Protein AF-A0A1D1XVJ0-F1 (afdb_monomer_lite)

InterPro domains:
  IPR000757 Beta-glucanase-like, N-terminal domain [PF00722] (31-116)
  IPR000757 Beta-glucanase-like, N-terminal domain [PS51762] (24-122)
  IPR008263 Glycoside hydrolase, family 16, active site [PS01034] (104-114)
  IPR013320 Concanavalin A-like lectin/glucanase domain superfamily [SSF49899] (28-122)
  IPR044791 Beta-glucanase/XTH [PTHR31062] (18-122)

pLDDT: mean 87.68, std 17.34, range [41.56, 98.69]

Sequence (122 aa):
MWPPAVPEGLMLPSLIAVSLLVAAVHGGNFHQDFDITWGDGRGKILNNGQLLTLSLDRYLGSGFQSKREFLFGKIDMQLKLVPGNSAGTVTTYYLSSQGPAHDEIDFEFLGNLSGDPYTLHT

Foldseek 3Di:
DDDDDDDPVVPVVVVVVVVVPPPPPPQDFCVQWKDWPDDPPQWDQDPRRRDTGWDDDPPDTTDMDTPDDDPDDDDDDDDDDDAAAPAPDWDKDKDWDDDDPIDIDIWIWHGHHGPDDTDTDD

Structure (mmCIF, N/CA/C/O backbone):
data_AF-A0A1D1XVJ0-F1
#
_entry.id   AF-A0A1D1XVJ0-F1
#
loop_
_atom_site.group_PDB
_atom_site.id
_atom_site.type_symbol
_atom_site.label_atom_id
_atom_site.label_alt_id
_atom_site.label_comp_id
_atom_site.label_asym_id
_atom_site.label_entity_id
_atom_site.label_seq_id
_atom_site.pdbx_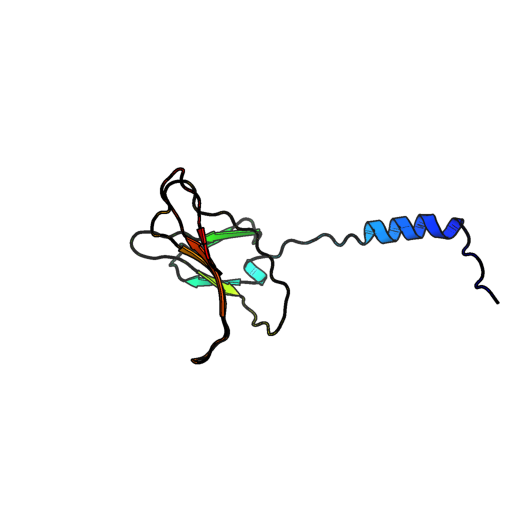PDB_ins_code
_atom_site.Cartn_x
_atom_site.Cartn_y
_atom_site.Cartn_z
_atom_site.occupancy
_atom_site.B_iso_or_equiv
_atom_site.auth_seq_id
_atom_site.auth_comp_id
_atom_site.auth_asym_id
_atom_site.auth_atom_id
_atom_site.pdbx_PDB_model_num
ATOM 1 N N . MET A 1 1 ? -58.053 -16.763 1.261 1.00 43.84 1 MET A N 1
ATOM 2 C CA . MET A 1 1 ? -58.163 -15.317 0.971 1.00 43.84 1 MET A CA 1
ATOM 3 C C . MET A 1 1 ? -56.832 -14.865 0.403 1.00 43.84 1 MET A C 1
ATOM 5 O O . MET A 1 1 ? -55.823 -15.061 1.064 1.00 43.84 1 MET A O 1
ATOM 9 N N . TRP A 1 2 ? -56.827 -14.379 -0.835 1.00 41.56 2 TRP A N 1
ATOM 10 C CA . TRP A 1 2 ? -55.648 -13.837 -1.524 1.00 41.56 2 TRP A CA 1
ATOM 11 C C . TRP A 1 2 ? -55.481 -12.351 -1.143 1.00 41.56 2 TRP A C 1
ATOM 13 O O . TRP A 1 2 ? -56.509 -11.709 -0.912 1.00 41.56 2 TRP A O 1
ATOM 23 N N . PRO A 1 3 ? -54.263 -11.781 -1.049 1.00 58.41 3 PRO A N 1
ATOM 24 C CA . PRO A 1 3 ? -54.112 -10.350 -0.782 1.00 58.41 3 PRO A CA 1
ATOM 25 C C . PRO A 1 3 ? -54.640 -9.496 -1.954 1.00 58.41 3 PRO A C 1
ATOM 27 O O . PRO A 1 3 ? -54.621 -9.955 -3.100 1.00 58.41 3 PRO A O 1
ATOM 30 N N . PRO A 1 4 ? -55.127 -8.267 -1.692 1.00 61.1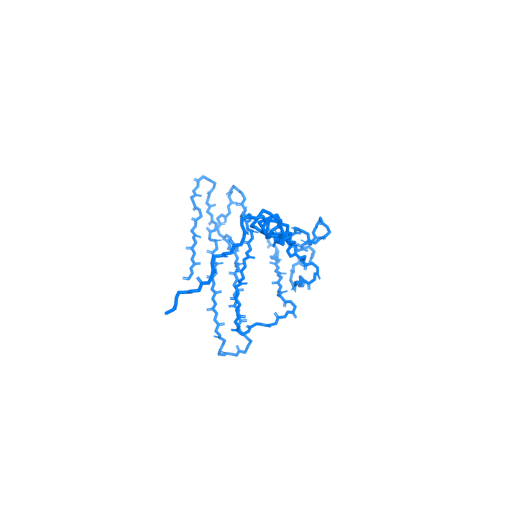6 4 PRO A N 1
ATOM 31 C CA . PRO A 1 4 ? -55.642 -7.383 -2.734 1.00 61.16 4 PRO A CA 1
ATOM 32 C C . PRO A 1 4 ? -54.528 -6.902 -3.676 1.00 61.16 4 PRO A C 1
ATOM 34 O O . PRO A 1 4 ? -53.393 -6.675 -3.257 1.00 61.16 4 PRO A O 1
ATOM 37 N N . ALA A 1 5 ? -54.872 -6.741 -4.956 1.00 65.38 5 ALA A N 1
ATOM 38 C CA . ALA A 1 5 ? -53.983 -6.213 -5.986 1.00 65.38 5 ALA A CA 1
ATOM 39 C C . ALA A 1 5 ? -53.612 -4.748 -5.696 1.00 65.38 5 ALA A C 1
ATOM 41 O O . ALA A 1 5 ? -54.467 -3.932 -5.351 1.00 65.38 5 ALA A O 1
ATOM 42 N N . VAL A 1 6 ? -52.327 -4.420 -5.834 1.00 62.25 6 VAL A N 1
ATOM 43 C CA . VAL A 1 6 ? -51.802 -3.066 -5.620 1.00 62.25 6 VAL A CA 1
ATOM 44 C C . VAL A 1 6 ? -52.172 -2.183 -6.827 1.00 62.25 6 VAL A C 1
ATOM 46 O O . VAL A 1 6 ? -51.987 -2.637 -7.956 1.00 62.25 6 VAL A O 1
ATOM 49 N N . PRO A 1 7 ? -52.678 -0.945 -6.645 1.00 66.06 7 PRO A N 1
ATOM 50 C CA . PRO A 1 7 ? -53.078 -0.081 -7.759 1.00 66.06 7 PRO A CA 1
ATOM 51 C C . PRO A 1 7 ? -51.895 0.287 -8.667 1.00 66.06 7 PRO A C 1
ATOM 53 O O . PRO A 1 7 ? -50.870 0.776 -8.190 1.00 66.06 7 PRO A O 1
ATOM 56 N N . GLU A 1 8 ? -52.056 0.127 -9.983 1.00 58.00 8 GLU A N 1
ATOM 57 C CA . GLU A 1 8 ? -51.002 0.351 -10.991 1.00 58.00 8 GLU A CA 1
ATOM 58 C C . GLU A 1 8 ? -50.407 1.776 -10.963 1.00 58.00 8 GLU A C 1
ATOM 60 O O . GLU A 1 8 ? -49.234 1.971 -11.277 1.00 58.00 8 GLU A O 1
ATOM 65 N N . GLY A 1 9 ? -51.168 2.774 -10.495 1.00 59.53 9 GLY A N 1
ATOM 66 C CA . GLY A 1 9 ? -50.722 4.171 -10.387 1.00 59.53 9 GLY A CA 1
ATOM 67 C C . GLY A 1 9 ? -49.689 4.458 -9.284 1.00 59.53 9 GLY A C 1
ATOM 68 O O . GLY A 1 9 ? -49.059 5.513 -9.307 1.00 59.53 9 GLY A O 1
ATOM 69 N N . LEU A 1 10 ? -49.485 3.538 -8.332 1.00 56.00 10 LEU A N 1
ATOM 70 C CA . LEU A 1 10 ? -48.493 3.668 -7.250 1.00 56.00 10 LEU A CA 1
ATOM 71 C C . LEU A 1 10 ? -47.116 3.088 -7.614 1.00 56.00 10 LEU A C 1
ATOM 73 O O . LEU A 1 10 ? -46.121 3.415 -6.967 1.00 56.00 10 LEU A O 1
ATOM 77 N N . MET A 1 11 ? -47.044 2.256 -8.655 1.00 58.38 11 MET A N 1
ATOM 78 C CA . MET A 1 11 ? -45.819 1.553 -9.052 1.00 58.38 11 MET A CA 1
ATOM 79 C C . MET A 1 11 ? -44.777 2.509 -9.658 1.0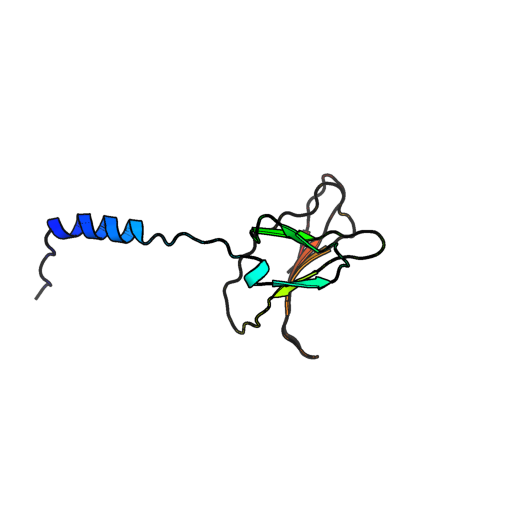0 58.38 11 MET A C 1
ATOM 81 O O . MET A 1 11 ? -43.595 2.425 -9.331 1.00 58.38 11 MET A O 1
ATOM 85 N N . LEU A 1 12 ? -45.208 3.464 -10.490 1.00 55.09 12 LEU A N 1
ATOM 86 C CA . LEU A 1 12 ? -44.315 4.378 -11.217 1.00 55.09 12 LEU A CA 1
ATOM 87 C C . LEU A 1 12 ? -43.544 5.377 -10.321 1.00 55.09 12 LEU A C 1
ATOM 89 O O . LEU A 1 12 ? -42.324 5.469 -10.465 1.00 55.09 12 LEU A O 1
ATOM 93 N N . PRO A 1 13 ? -44.178 6.102 -9.373 1.00 55.34 13 PRO A N 1
ATOM 94 C CA . PRO A 1 13 ? -43.440 6.994 -8.474 1.00 55.34 13 PRO A CA 1
ATOM 95 C C . PRO A 1 13 ? -42.564 6.226 -7.470 1.00 55.34 13 PRO A C 1
ATOM 97 O O . PRO A 1 13 ? -41.511 6.723 -7.074 1.00 55.34 13 PRO A O 1
ATOM 100 N N . SER A 1 14 ? -42.950 4.998 -7.104 1.00 56.88 14 SER A N 1
ATOM 101 C CA . SER A 1 14 ? -42.150 4.127 -6.234 1.00 56.88 14 SER A CA 1
ATOM 102 C C . SER A 1 14 ? -40.868 3.643 -6.928 1.00 56.88 14 SER A C 1
ATOM 104 O O . SER A 1 14 ? -39.795 3.692 -6.329 1.00 56.88 14 SER A O 1
ATOM 106 N N . LEU A 1 15 ? -40.941 3.291 -8.217 1.00 54.16 15 LEU A N 1
ATOM 107 C CA . LEU A 1 15 ? -39.773 2.960 -9.045 1.00 54.16 15 LEU A CA 1
ATOM 108 C C . LEU A 1 15 ? -38.788 4.134 -9.167 1.00 54.16 15 LEU A C 1
ATOM 110 O O . LEU A 1 15 ? -37.584 3.927 -9.023 1.00 54.16 15 LEU A O 1
ATOM 114 N N . ILE A 1 16 ? -39.286 5.363 -9.351 1.00 56.59 16 ILE A N 1
ATOM 115 C CA . ILE A 1 16 ? -38.446 6.572 -9.437 1.00 56.59 16 ILE A CA 1
ATOM 116 C C . ILE A 1 16 ? -37.733 6.850 -8.102 1.00 56.59 16 ILE A C 1
ATOM 118 O O . ILE A 1 16 ? -36.536 7.151 -8.094 1.00 56.59 16 ILE A O 1
ATOM 122 N N . ALA A 1 17 ? -38.428 6.686 -6.972 1.00 54.72 17 ALA A N 1
ATOM 123 C CA . ALA A 1 17 ? -37.843 6.842 -5.639 1.00 54.72 17 ALA A CA 1
ATOM 124 C C . ALA A 1 17 ? -36.741 5.802 -5.352 1.00 54.72 17 ALA A C 1
ATOM 126 O O . ALA A 1 17 ? -35.712 6.151 -4.777 1.00 54.72 17 ALA A O 1
ATOM 127 N N . VAL A 1 18 ? -36.909 4.555 -5.810 1.00 54.00 18 VAL A N 1
ATOM 128 C CA . VAL A 1 18 ? -35.887 3.498 -5.688 1.00 54.00 18 VAL A CA 1
ATOM 129 C C . VAL A 1 18 ? -34.666 3.785 -6.572 1.00 54.00 18 VAL A C 1
ATOM 131 O O . VAL A 1 18 ? -33.538 3.576 -6.131 1.00 54.00 18 VAL A O 1
ATOM 134 N N . SER A 1 19 ? -34.844 4.338 -7.777 1.00 54.22 19 SER A N 1
ATOM 135 C CA . SER A 1 19 ? -33.713 4.756 -8.629 1.00 54.22 19 SER A CA 1
ATOM 136 C C . SER A 1 19 ? -32.955 5.989 -8.112 1.00 54.22 19 SER A C 1
ATOM 138 O O . SER A 1 19 ? -31.763 6.119 -8.373 1.00 54.22 19 SER A O 1
ATOM 140 N N . LEU A 1 20 ? -33.600 6.867 -7.336 1.00 53.34 20 LEU A N 1
ATOM 141 C CA . LEU A 1 20 ? -32.939 7.988 -6.645 1.00 53.34 20 LEU A CA 1
ATOM 142 C C . LEU A 1 20 ? -32.201 7.551 -5.364 1.00 53.34 20 LEU A C 1
ATOM 144 O O . LEU A 1 20 ? -31.373 8.294 -4.844 1.00 53.34 20 LEU A O 1
ATOM 148 N N . LEU A 1 21 ? -32.479 6.336 -4.879 1.00 49.19 21 LEU A N 1
ATOM 149 C CA . LEU A 1 21 ? -31.811 5.670 -3.756 1.00 49.19 21 LEU A CA 1
ATOM 150 C C . LEU A 1 21 ? -30.569 4.873 -4.175 1.00 49.19 21 LEU A C 1
ATOM 152 O O . LEU A 1 21 ? -29.977 4.197 -3.331 1.00 49.19 21 LEU A O 1
ATOM 156 N N . VAL A 1 22 ? -30.131 4.977 -5.437 1.00 53.56 22 VAL A N 1
ATOM 157 C CA . VAL A 1 22 ? -28.752 4.636 -5.808 1.00 53.56 22 VAL A CA 1
ATOM 158 C C . VAL A 1 22 ? -27.864 5.640 -5.084 1.00 53.56 22 VAL A C 1
ATOM 160 O O . VAL A 1 22 ? -27.550 6.713 -5.596 1.00 53.56 22 VAL A O 1
ATOM 163 N N . ALA A 1 23 ? -27.554 5.314 -3.829 1.00 53.69 23 ALA A N 1
ATOM 164 C CA . ALA A 1 23 ? -26.674 6.071 -2.972 1.00 53.69 23 ALA A CA 1
ATOM 165 C C . ALA A 1 23 ? -25.440 6.409 -3.798 1.00 53.69 23 ALA A C 1
ATOM 167 O O . ALA A 1 23 ? -24.787 5.510 -4.331 1.00 53.69 23 ALA A O 1
ATOM 168 N N . ALA A 1 24 ? -25.159 7.704 -3.948 1.00 50.97 24 ALA A N 1
ATOM 169 C CA . ALA A 1 24 ? -23.897 8.149 -4.495 1.00 50.97 24 ALA A CA 1
ATOM 170 C C . ALA A 1 24 ? -22.812 7.425 -3.698 1.00 50.97 24 ALA A C 1
ATOM 172 O O . ALA A 1 24 ? -22.641 7.69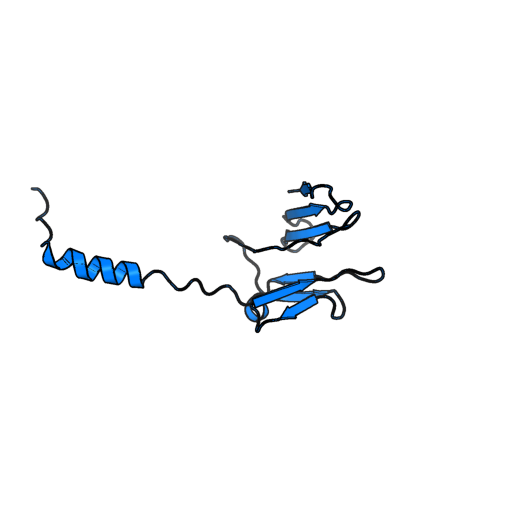4 -2.504 1.00 50.97 24 ALA A O 1
ATOM 173 N N . VAL A 1 25 ? -22.152 6.455 -4.333 1.00 51.81 25 VAL A N 1
ATOM 174 C CA . VAL A 1 25 ? -21.003 5.767 -3.760 1.00 51.81 25 VAL A CA 1
ATOM 175 C C . VAL A 1 25 ? -19.935 6.841 -3.666 1.00 51.81 25 VAL A C 1
ATOM 177 O O . VAL A 1 25 ? -19.218 7.121 -4.624 1.00 51.81 25 VAL A O 1
ATOM 180 N N . HIS A 1 26 ? -19.905 7.535 -2.535 1.00 55.16 26 HIS A N 1
ATOM 181 C CA . HIS A 1 26 ? -18.813 8.423 -2.218 1.00 55.16 26 HIS A CA 1
ATOM 182 C C . HIS A 1 26 ? -17.621 7.498 -2.026 1.00 55.16 26 HIS A C 1
ATOM 184 O O . HIS A 1 26 ? -17.591 6.713 -1.078 1.00 55.16 26 HIS A O 1
ATOM 190 N N . GLY A 1 27 ? -16.682 7.532 -2.974 1.00 66.31 27 GLY A N 1
ATOM 191 C CA . GLY A 1 27 ? -15.382 6.912 -2.765 1.00 66.31 27 GLY A CA 1
ATOM 192 C C . GLY A 1 27 ? -14.828 7.400 -1.427 1.00 66.31 27 GLY A C 1
ATOM 193 O O . GLY A 1 27 ? -14.950 8.589 -1.115 1.00 66.31 27 GLY A O 1
ATOM 194 N N . GLY A 1 28 ? -14.298 6.474 -0.624 1.00 82.88 28 GLY A N 1
ATOM 195 C CA . GLY A 1 28 ? -13.704 6.798 0.672 1.00 82.88 28 GLY A CA 1
ATOM 196 C C . GLY A 1 28 ? -12.644 7.894 0.547 1.00 82.88 28 GLY A C 1
ATOM 197 O O . GLY A 1 28 ? -12.089 8.125 -0.531 1.00 82.88 28 GLY A O 1
ATOM 198 N N . ASN A 1 29 ? -12.376 8.595 1.645 1.00 94.88 29 ASN A N 1
ATOM 199 C CA . ASN A 1 29 ? -11.395 9.671 1.663 1.00 94.88 29 ASN A CA 1
ATOM 200 C C . ASN A 1 29 ? -10.188 9.232 2.490 1.00 94.88 29 ASN A C 1
ATOM 202 O O . ASN A 1 29 ? -10.288 9.065 3.704 1.00 94.88 29 ASN A O 1
ATOM 206 N N . PHE A 1 30 ? -9.024 9.108 1.857 1.00 97.19 30 PHE A N 1
ATOM 207 C CA . PHE A 1 30 ? -7.815 8.633 2.524 1.00 97.19 30 PHE A CA 1
ATOM 208 C C . PHE A 1 30 ? -7.416 9.489 3.735 1.00 97.19 30 PHE A C 1
ATOM 210 O O . PHE A 1 30 ? -6.888 8.937 4.692 1.00 97.19 30 PHE A O 1
ATOM 217 N N . HIS A 1 31 ? -7.715 10.796 3.763 1.00 97.62 31 HIS A N 1
ATOM 218 C CA . HIS A 1 31 ? -7.454 11.615 4.955 1.00 97.62 31 HIS A CA 1
ATOM 219 C C . HIS A 1 31 ? -8.346 11.239 6.144 1.00 97.62 31 HIS A C 1
ATOM 221 O O . HIS A 1 31 ? -7.959 11.450 7.294 1.00 97.62 31 HIS A O 1
ATOM 227 N N . GLN A 1 32 ? -9.548 10.726 5.889 1.00 96.69 32 GLN A N 1
ATOM 228 C CA . GLN A 1 32 ? -10.494 10.331 6.932 1.00 96.69 32 GLN A CA 1
ATOM 229 C C . GLN A 1 32 ? -10.213 8.924 7.451 1.00 96.69 32 GLN A C 1
ATOM 231 O O . GLN A 1 32 ? -10.411 8.675 8.638 1.00 96.69 32 GLN A O 1
ATOM 236 N N . ASP A 1 33 ? -9.736 8.034 6.584 1.00 95.94 33 ASP A N 1
ATOM 237 C CA . ASP A 1 33 ? -9.682 6.605 6.887 1.00 95.94 33 ASP A CA 1
ATOM 238 C C . ASP A 1 33 ? -8.280 6.090 7.239 1.00 95.94 33 ASP A C 1
ATOM 240 O O . ASP A 1 33 ? -8.174 5.104 7.972 1.00 95.94 33 ASP A O 1
ATOM 244 N N . PHE A 1 34 ? -7.211 6.759 6.788 1.00 97.56 34 PHE A N 1
ATOM 245 C CA . PHE A 1 34 ? -5.842 6.252 6.908 1.00 97.56 34 PHE A CA 1
ATOM 246 C C . PHE A 1 34 ? -4.840 7.310 7.381 1.00 97.56 34 PHE A C 1
ATOM 248 O O . PHE A 1 34 ? -5.001 8.507 7.131 1.00 97.56 34 PHE A O 1
ATOM 255 N N . ASP A 1 35 ? -3.779 6.839 8.032 1.00 97.94 35 ASP A N 1
ATOM 256 C CA . ASP A 1 35 ? -2.575 7.604 8.347 1.00 97.94 35 ASP A CA 1
ATOM 257 C C . ASP A 1 35 ? -1.379 7.045 7.575 1.00 97.94 35 ASP A C 1
ATOM 259 O O . ASP A 1 35 ? -1.228 5.833 7.428 1.00 97.94 35 ASP A O 1
ATOM 263 N N . ILE A 1 36 ? -0.500 7.927 7.095 1.00 97.94 36 ILE A N 1
ATOM 264 C CA . ILE A 1 36 ? 0.806 7.526 6.557 1.00 97.94 36 ILE A CA 1
ATOM 265 C C . ILE A 1 36 ? 1.732 7.289 7.751 1.00 97.94 36 ILE A C 1
ATOM 267 O O . ILE A 1 36 ? 2.094 8.234 8.451 1.00 97.94 36 ILE A O 1
ATOM 271 N N . THR A 1 37 ? 2.108 6.034 7.983 1.00 96.31 37 THR A N 1
ATOM 272 C CA . THR A 1 37 ? 2.867 5.606 9.170 1.00 96.31 37 THR A CA 1
ATOM 273 C C . THR A 1 37 ? 4.368 5.521 8.917 1.00 96.31 37 THR A C 1
ATOM 275 O O . THR A 1 37 ? 5.158 5.610 9.856 1.00 96.31 37 THR A O 1
ATOM 278 N N . TRP A 1 38 ? 4.783 5.385 7.653 1.00 94.25 38 TRP A N 1
ATOM 279 C CA . TRP A 1 38 ? 6.188 5.255 7.273 1.00 94.25 38 TRP A CA 1
ATOM 280 C C . TRP A 1 38 ? 6.490 5.912 5.923 1.00 94.25 38 TRP A C 1
ATOM 282 O O . TRP A 1 38 ? 5.656 5.939 5.016 1.00 94.25 38 TRP A O 1
ATOM 292 N N . GLY A 1 39 ? 7.733 6.371 5.758 1.00 92.81 39 GLY A N 1
ATOM 293 C CA . GLY A 1 39 ? 8.313 6.663 4.445 1.00 92.81 39 GLY A CA 1
ATOM 294 C C . GLY A 1 39 ? 8.862 8.066 4.226 1.00 92.81 39 GLY A C 1
ATOM 295 O O . GLY A 1 39 ? 9.293 8.359 3.115 1.00 92.81 39 GLY A O 1
ATOM 296 N N . ASP A 1 40 ? 8.883 8.933 5.242 1.00 93.31 40 ASP A N 1
ATOM 297 C CA . ASP A 1 40 ? 9.589 10.227 5.176 1.00 93.31 40 ASP A CA 1
ATOM 298 C C . ASP A 1 40 ? 9.225 11.040 3.910 1.00 93.31 40 ASP A C 1
ATOM 300 O O . ASP A 1 40 ? 10.049 11.352 3.052 1.00 93.31 40 ASP A O 1
ATOM 304 N N . GLY A 1 41 ? 7.919 11.260 3.712 1.00 94.75 41 GLY A N 1
ATOM 305 C CA . GLY A 1 41 ? 7.373 11.971 2.549 1.00 94.75 41 GLY A CA 1
ATOM 306 C C . GLY A 1 41 ? 7.194 11.139 1.270 1.00 94.75 41 GLY A C 1
ATOM 307 O O . GLY A 1 41 ? 6.729 11.680 0.263 1.00 94.75 41 GLY A O 1
ATOM 308 N N . ARG A 1 42 ? 7.520 9.839 1.286 1.00 97.25 42 ARG A N 1
ATOM 309 C CA . ARG A 1 42 ? 7.294 8.898 0.165 1.00 97.25 42 ARG A CA 1
ATOM 310 C C . ARG A 1 42 ? 5.868 8.350 0.094 1.00 97.25 42 ARG A C 1
ATOM 312 O O . ARG A 1 42 ? 5.427 7.949 -0.977 1.00 97.25 42 ARG A O 1
ATOM 319 N N . GLY A 1 43 ? 5.140 8.377 1.209 1.00 97.81 43 GLY A N 1
ATOM 320 C CA . GLY A 1 43 ? 3.687 8.240 1.220 1.00 97.81 43 GLY A CA 1
ATOM 321 C C . GLY A 1 43 ? 3.040 9.613 1.066 1.00 97.81 43 GLY A C 1
ATOM 322 O O . GLY A 1 43 ? 3.425 10.552 1.766 1.00 97.81 43 GLY A O 1
ATOM 323 N N . LYS A 1 44 ? 2.081 9.760 0.148 1.00 97.75 44 LYS A N 1
ATOM 324 C CA . LYS A 1 44 ? 1.347 11.019 -0.060 1.00 97.75 44 LYS A CA 1
ATOM 325 C C . LYS A 1 44 ? -0.123 10.757 -0.325 1.00 97.75 44 LYS A C 1
ATOM 327 O O . LYS A 1 44 ? -0.465 9.856 -1.083 1.00 97.75 44 LYS A O 1
ATOM 332 N N . ILE A 1 45 ? -0.971 11.606 0.244 1.00 98.06 45 ILE A N 1
ATOM 333 C CA . ILE A 1 45 ? -2.389 11.679 -0.093 1.00 98.06 45 ILE A CA 1
ATOM 334 C C . ILE A 1 45 ? -2.594 12.925 -0.956 1.00 98.06 45 ILE A C 1
ATOM 336 O O . ILE A 1 45 ? -2.216 14.032 -0.573 1.00 98.06 45 ILE A O 1
ATOM 340 N N . LEU A 1 46 ? -3.150 12.724 -2.144 1.00 97.19 46 LEU A N 1
ATOM 341 C CA . LEU A 1 46 ? -3.332 13.712 -3.201 1.00 97.19 46 LEU A CA 1
ATOM 342 C C . LEU A 1 46 ? -4.822 13.829 -3.555 1.00 97.19 46 LEU A C 1
ATOM 344 O O . LEU A 1 46 ? -5.661 13.070 -3.065 1.00 97.19 46 LEU A O 1
ATOM 348 N N . ASN A 1 47 ? -5.152 14.781 -4.431 1.00 96.50 47 ASN A N 1
ATOM 349 C CA . ASN A 1 47 ? -6.505 14.978 -4.966 1.00 96.50 47 ASN A CA 1
ATOM 350 C C . ASN A 1 47 ? -7.576 15.067 -3.866 1.00 96.50 47 ASN A C 1
ATOM 352 O O . ASN A 1 47 ? -8.615 14.418 -3.943 1.00 96.50 47 ASN A O 1
ATOM 356 N N . ASN A 1 48 ? -7.292 15.844 -2.816 1.00 95.56 48 ASN A N 1
ATOM 357 C CA . ASN A 1 48 ? -8.187 16.037 -1.673 1.00 95.56 48 ASN A CA 1
ATOM 358 C C . ASN A 1 48 ? -8.643 14.718 -1.011 1.00 95.56 48 ASN A C 1
ATOM 360 O O . ASN A 1 48 ? -9.807 14.566 -0.637 1.00 95.56 48 ASN A O 1
ATOM 364 N N . GLY A 1 49 ? -7.738 13.743 -0.893 1.00 96.69 49 GLY A N 1
ATOM 365 C CA . GLY A 1 49 ? -8.026 12.464 -0.242 1.00 96.69 49 GLY A CA 1
ATOM 366 C C . GLY A 1 49 ? -8.477 11.346 -1.170 1.00 96.69 49 GLY A C 1
ATOM 367 O O . GLY A 1 49 ? -8.853 10.291 -0.677 1.00 96.69 49 GLY A O 1
ATOM 368 N N . GLN A 1 50 ? -8.451 11.542 -2.488 1.00 96.31 50 GLN A N 1
ATOM 369 C CA . GLN A 1 50 ? -8.930 10.539 -3.450 1.00 96.31 50 GLN A CA 1
ATOM 370 C C . GLN A 1 50 ? -7.827 9.632 -4.003 1.00 96.31 50 GLN A C 1
ATOM 372 O O . GLN A 1 50 ? -8.126 8.616 -4.625 1.00 96.31 50 GLN A O 1
ATOM 377 N N . LEU A 1 51 ? -6.555 9.990 -3.813 1.00 96.88 51 LEU A N 1
ATOM 378 C CA . LEU A 1 51 ? -5.425 9.203 -4.298 1.00 96.88 51 LEU A CA 1
ATOM 379 C C . LEU A 1 51 ? -4.354 9.102 -3.219 1.00 96.88 51 LEU A C 1
ATOM 381 O O . LEU A 1 51 ? -3.837 10.120 -2.771 1.00 96.88 51 LEU A O 1
ATOM 385 N N . LEU A 1 52 ? -3.984 7.879 -2.859 1.00 97.81 52 LEU A N 1
ATOM 386 C CA . LEU A 1 52 ? -2.813 7.598 -2.042 1.00 97.81 52 LEU A CA 1
ATOM 387 C C . LEU A 1 52 ? -1.704 7.055 -2.947 1.00 97.81 52 LEU A C 1
ATOM 389 O O . LEU A 1 52 ? -1.924 6.125 -3.721 1.00 97.81 52 LEU A O 1
ATOM 393 N N . THR A 1 53 ? -0.518 7.652 -2.874 1.00 98.25 53 THR A N 1
ATOM 394 C CA . THR A 1 53 ? 0.673 7.193 -3.599 1.00 98.25 53 THR A CA 1
ATOM 395 C C . THR A 1 53 ? 1.754 6.783 -2.618 1.00 98.25 53 THR A C 1
ATOM 397 O O . THR A 1 53 ? 2.047 7.535 -1.687 1.00 98.25 53 THR A O 1
ATOM 400 N N . LEU A 1 54 ? 2.381 5.641 -2.880 1.00 98.44 54 LEU A N 1
ATOM 401 C CA . LEU A 1 54 ? 3.575 5.167 -2.194 1.00 98.44 54 LEU A CA 1
ATOM 402 C C . LEU A 1 54 ? 4.747 5.151 -3.176 1.00 98.44 54 LEU A C 1
ATOM 404 O O . LEU A 1 54 ? 4.569 4.879 -4.365 1.00 98.44 54 LEU A O 1
ATOM 408 N N . SER A 1 55 ? 5.945 5.428 -2.677 1.00 97.50 55 SER A N 1
ATOM 409 C CA . SER A 1 55 ? 7.186 5.259 -3.429 1.00 97.50 55 SER A CA 1
ATOM 410 C C . SER A 1 55 ? 8.236 4.520 -2.606 1.00 97.50 55 SER A C 1
ATOM 412 O O . SER A 1 55 ? 8.264 4.615 -1.376 1.00 97.50 55 SER A O 1
ATOM 414 N N . LEU A 1 56 ? 9.114 3.814 -3.308 1.00 97.69 56 LEU A N 1
ATOM 415 C CA . LEU A 1 56 ? 10.255 3.085 -2.771 1.00 97.69 56 LEU A CA 1
ATOM 416 C C . LEU A 1 56 ? 11.504 3.542 -3.525 1.00 97.69 56 LEU A C 1
ATOM 418 O O . LEU A 1 56 ? 11.486 3.658 -4.751 1.00 97.69 56 LEU A O 1
ATOM 422 N N . ASP A 1 57 ? 12.582 3.791 -2.792 1.00 95.81 57 ASP A N 1
ATOM 423 C CA . ASP A 1 57 ? 13.911 4.007 -3.353 1.00 95.81 57 ASP A CA 1
ATOM 424 C C . ASP A 1 57 ? 14.949 3.149 -2.615 1.00 95.81 57 ASP A C 1
ATOM 426 O O . ASP A 1 57 ? 14.613 2.316 -1.776 1.00 95.81 57 ASP A O 1
ATOM 430 N N . ARG A 1 58 ? 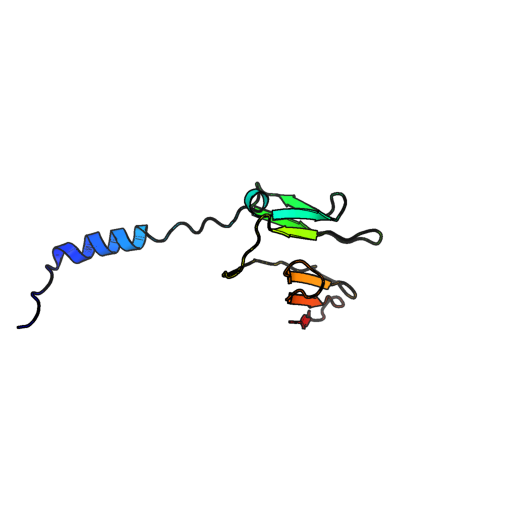16.233 3.339 -2.934 1.00 95.75 58 ARG A N 1
ATOM 431 C CA . ARG A 1 58 ? 17.331 2.567 -2.332 1.00 95.75 58 ARG 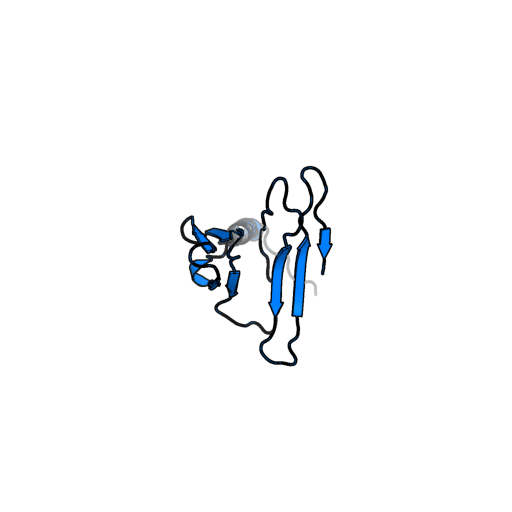A CA 1
ATOM 432 C C . ARG A 1 58 ? 17.496 2.755 -0.822 1.00 95.75 58 ARG A C 1
ATOM 434 O O . ARG A 1 58 ? 18.275 2.027 -0.218 1.00 95.75 58 ARG A O 1
ATOM 441 N N . TYR A 1 59 ? 16.876 3.778 -0.245 1.00 94.56 59 TYR A N 1
ATOM 442 C CA . TYR A 1 59 ? 17.011 4.105 1.165 1.00 94.56 59 TYR A CA 1
ATOM 443 C C . TYR A 1 59 ? 15.813 3.605 1.960 1.00 94.56 59 TYR A C 1
ATOM 445 O O . TYR A 1 59 ? 16.010 3.007 3.014 1.00 94.56 59 TYR A O 1
ATOM 453 N N . LEU A 1 60 ? 14.590 3.876 1.490 1.00 95.31 60 LEU A N 1
ATOM 454 C CA . LEU A 1 60 ? 13.366 3.634 2.255 1.00 95.31 60 LEU A CA 1
ATOM 455 C C . LEU A 1 60 ? 12.158 3.339 1.353 1.00 95.31 60 LEU A C 1
ATOM 457 O O . LEU A 1 60 ? 12.015 3.898 0.263 1.00 95.31 60 LEU A O 1
ATOM 461 N N . GLY A 1 61 ? 11.246 2.507 1.867 1.00 96.62 61 GLY A N 1
ATOM 462 C CA . GLY A 1 61 ? 9.877 2.357 1.363 1.00 96.62 61 GLY A CA 1
ATOM 463 C C . GLY A 1 61 ? 8.901 3.365 1.975 1.00 96.62 61 GLY A C 1
ATOM 464 O O . GLY A 1 61 ? 9.304 4.363 2.570 1.00 96.62 61 GLY A O 1
ATOM 465 N N . SER A 1 62 ? 7.602 3.090 1.858 1.00 98.25 62 SER A N 1
ATOM 466 C CA . SER A 1 62 ? 6.525 3.859 2.496 1.00 98.25 62 SER A CA 1
ATOM 467 C C . SER A 1 62 ? 5.325 2.974 2.811 1.00 98.25 62 SER A C 1
ATOM 469 O O . SER A 1 62 ? 5.173 1.913 2.212 1.00 98.25 62 SER A O 1
ATOM 471 N N . GLY A 1 63 ? 4.494 3.404 3.760 1.00 97.94 63 GLY A N 1
ATOM 472 C CA . GLY A 1 63 ? 3.339 2.634 4.212 1.00 97.94 63 GLY A CA 1
ATOM 473 C C . GLY A 1 63 ? 2.271 3.506 4.859 1.00 97.94 63 GLY A C 1
ATOM 474 O O . GLY A 1 63 ? 2.519 4.656 5.236 1.00 97.94 63 GLY A O 1
ATOM 475 N N . PHE A 1 64 ? 1.071 2.951 4.961 1.00 98.06 64 PHE A N 1
ATOM 476 C CA . PHE A 1 64 ? -0.080 3.575 5.598 1.00 98.06 64 PHE A CA 1
ATOM 477 C C . PHE A 1 64 ? -0.861 2.532 6.399 1.00 98.06 64 PHE A C 1
ATOM 479 O O . PHE A 1 64 ? -0.734 1.336 6.150 1.00 98.06 64 PHE A O 1
ATOM 486 N N . GLN A 1 65 ? -1.666 2.988 7.351 1.00 97.94 65 GLN A N 1
ATOM 487 C CA . GLN A 1 65 ? -2.485 2.137 8.212 1.00 97.94 65 GLN A CA 1
ATOM 488 C C . GLN A 1 65 ? -3.860 2.771 8.417 1.00 97.94 65 GLN A C 1
ATOM 490 O O . GLN A 1 65 ? -3.992 3.997 8.396 1.00 97.94 65 GLN A O 1
ATOM 495 N N . SER A 1 66 ? -4.899 1.951 8.589 1.00 97.38 66 SER A N 1
ATOM 496 C CA . SER A 1 66 ? -6.232 2.452 8.923 1.00 97.38 66 SER A CA 1
ATOM 497 C C . SER A 1 66 ? -6.236 3.106 10.303 1.00 97.38 66 SER A C 1
ATOM 499 O O . SER A 1 66 ? -5.627 2.617 11.250 1.00 97.38 66 SER A O 1
ATOM 501 N N . LYS A 1 67 ? -6.994 4.194 10.444 1.00 97.25 67 LYS A N 1
ATOM 502 C CA . LYS A 1 67 ? -7.192 4.880 11.736 1.00 97.25 67 LYS A CA 1
ATOM 503 C C . LYS A 1 67 ? -8.013 4.075 12.734 1.00 97.25 67 LYS A C 1
ATOM 505 O O . LYS A 1 67 ? -8.077 4.406 13.914 1.00 97.25 67 LYS A O 1
ATOM 510 N N . ARG A 1 68 ? -8.739 3.084 12.226 1.00 95.94 68 ARG A N 1
ATOM 511 C CA . ARG A 1 68 ? -9.684 2.258 12.965 1.00 95.94 68 ARG A CA 1
ATOM 512 C C . ARG A 1 68 ? -9.304 0.799 12.796 1.00 95.94 68 ARG A C 1
ATOM 514 O O . ARG A 1 68 ? -8.835 0.393 11.732 1.00 95.94 68 ARG A O 1
ATOM 521 N N . GLU A 1 69 ? -9.557 0.043 13.849 1.00 96.75 69 GLU A N 1
ATOM 522 C CA . GLU A 1 69 ? -9.494 -1.411 13.855 1.00 96.75 69 GLU A CA 1
ATOM 523 C C . GLU A 1 69 ? -10.884 -1.976 13.565 1.00 96.75 69 GLU A C 1
ATOM 525 O O . GLU A 1 69 ? -11.907 -1.371 13.905 1.00 96.75 69 GLU A O 1
ATOM 530 N N . PHE A 1 70 ? -10.922 -3.143 12.931 1.00 95.94 70 PHE A N 1
ATOM 531 C CA . PHE A 1 70 ? -12.159 -3.803 12.540 1.00 95.94 70 PHE A CA 1
ATOM 532 C C . PHE A 1 70 ? -12.071 -5.280 12.898 1.00 95.94 70 PHE A C 1
ATOM 534 O O . PHE A 1 70 ? -11.084 -5.934 12.583 1.00 95.94 70 PHE A O 1
ATOM 541 N N . LEU A 1 71 ? -13.124 -5.808 13.526 1.00 96.56 71 LEU A N 1
ATOM 542 C CA . LEU A 1 71 ? -13.243 -7.245 13.781 1.00 96.56 71 LEU A CA 1
ATOM 543 C C . LEU A 1 71 ? -13.836 -7.983 12.570 1.00 96.56 71 LEU A C 1
ATOM 545 O O . LEU A 1 71 ? -13.448 -9.103 12.268 1.00 96.56 71 LEU A O 1
ATOM 549 N N . PHE A 1 72 ? -14.765 -7.333 11.862 1.00 95.31 72 PHE A N 1
ATOM 550 C CA . PHE A 1 72 ? -15.392 -7.829 10.639 1.00 95.31 72 PHE A CA 1
ATOM 551 C C . PHE A 1 72 ? -15.610 -6.663 9.673 1.00 95.31 72 PHE A C 1
ATOM 553 O O . PHE A 1 72 ? -15.872 -5.537 10.105 1.00 95.31 72 PHE A O 1
ATOM 560 N N . GLY A 1 73 ? -15.572 -6.925 8.370 1.00 90.81 73 GLY A N 1
ATOM 561 C CA . GLY A 1 73 ? -15.867 -5.904 7.373 1.00 90.81 73 GLY A CA 1
ATOM 562 C C . GLY A 1 73 ? -15.717 -6.405 5.945 1.00 90.81 73 GLY A C 1
ATOM 563 O O . GLY A 1 73 ? -15.167 -7.474 5.695 1.00 90.81 73 GLY A O 1
ATOM 564 N N . LYS A 1 74 ? -16.204 -5.595 5.006 1.00 93.19 74 LYS A N 1
ATOM 565 C CA . LYS A 1 74 ? -15.823 -5.676 3.599 1.00 93.19 74 LYS A CA 1
ATOM 566 C C . LYS A 1 74 ? -14.856 -4.533 3.338 1.00 93.19 74 LYS A C 1
ATOM 568 O O . LYS A 1 74 ? -15.220 -3.382 3.574 1.00 93.19 74 LYS A O 1
ATOM 573 N N . ILE A 1 75 ? -13.654 -4.848 2.872 1.00 90.75 75 ILE A N 1
ATOM 574 C CA . ILE A 1 75 ? -12.654 -3.838 2.541 1.00 90.75 75 ILE A CA 1
ATOM 575 C C . ILE A 1 75 ? -12.332 -3.952 1.057 1.00 90.75 75 ILE A C 1
ATOM 577 O O . ILE A 1 75 ? -11.878 -4.992 0.591 1.00 90.75 75 ILE A O 1
ATOM 581 N N . ASP A 1 76 ? -12.588 -2.874 0.325 1.00 91.12 76 ASP A N 1
ATOM 582 C CA . ASP A 1 76 ? -12.341 -2.773 -1.108 1.00 91.12 76 ASP A CA 1
ATOM 583 C C . ASP A 1 76 ? -11.310 -1.665 -1.359 1.00 91.12 76 ASP A C 1
ATOM 585 O O . ASP A 1 76 ? -11.454 -0.551 -0.850 1.00 91.12 76 ASP A O 1
ATOM 589 N N . MET A 1 77 ? -10.293 -1.941 -2.179 1.00 92.56 77 MET A N 1
ATOM 590 C CA . MET A 1 77 ? -9.298 -0.948 -2.584 1.00 92.56 77 MET A CA 1
ATOM 591 C C . MET A 1 77 ? -8.995 -1.067 -4.076 1.00 92.56 77 MET A C 1
ATOM 593 O O . MET A 1 77 ? -8.779 -2.158 -4.597 1.00 92.56 77 MET A O 1
ATOM 597 N N . GLN A 1 78 ? -8.963 0.071 -4.771 1.00 95.75 78 GLN A N 1
ATOM 598 C CA . GLN A 1 78 ? -8.461 0.129 -6.141 1.00 95.75 78 GLN A CA 1
ATOM 599 C C . GLN A 1 78 ? -6.954 0.363 -6.108 1.00 95.75 78 GLN A C 1
ATOM 601 O O . GLN A 1 78 ? -6.487 1.351 -5.543 1.00 95.75 78 GLN A O 1
ATOM 606 N N . LEU A 1 79 ? -6.204 -0.541 -6.731 1.00 97.00 79 LEU A N 1
ATOM 607 C CA . LEU A 1 79 ? -4.746 -0.524 -6.737 1.00 97.00 79 LEU A CA 1
ATOM 608 C C . LEU A 1 79 ? -4.228 -0.374 -8.168 1.00 97.00 79 LEU A C 1
ATOM 610 O O . LEU A 1 79 ? -4.732 -0.999 -9.101 1.00 97.00 79 LEU A O 1
ATOM 614 N N . LYS A 1 80 ? -3.183 0.440 -8.329 1.00 98.06 80 LYS A N 1
ATOM 615 C CA . LYS A 1 80 ? -2.378 0.502 -9.551 1.00 98.06 80 LYS A CA 1
ATOM 616 C C . LYS A 1 80 ? -0.930 0.211 -9.185 1.00 98.06 80 LYS A C 1
ATOM 618 O O . LYS A 1 80 ? -0.330 0.969 -8.427 1.00 98.06 80 LYS A O 1
ATOM 623 N N . LEU A 1 81 ? -0.398 -0.876 -9.731 1.00 98.19 81 LEU A N 1
ATOM 624 C CA . LEU A 1 81 ? 0.944 -1.367 -9.427 1.00 98.19 81 LEU A CA 1
ATOM 625 C C . LEU A 1 81 ? 2.032 -0.572 -10.163 1.00 98.19 81 LEU A C 1
ATOM 627 O O . LEU A 1 81 ? 1.748 0.253 -11.040 1.00 98.19 81 LEU A O 1
ATOM 631 N N . VAL A 1 82 ? 3.285 -0.824 -9.786 1.00 98.00 82 VAL A N 1
ATOM 632 C CA . VAL A 1 82 ? 4.461 -0.179 -10.377 1.00 98.00 82 VAL A CA 1
ATOM 633 C C . VAL A 1 82 ? 4.593 -0.601 -11.849 1.00 98.00 82 VAL A C 1
ATOM 635 O O . VAL A 1 82 ? 4.633 -1.794 -12.144 1.00 98.00 82 VAL A O 1
ATOM 638 N N . PRO A 1 83 ? 4.652 0.346 -12.801 1.00 97.81 83 PRO A N 1
ATOM 639 C CA . PRO A 1 83 ? 4.825 0.014 -14.210 1.00 97.81 83 PRO A CA 1
ATOM 640 C C . PRO A 1 83 ? 6.290 -0.310 -14.539 1.00 97.81 83 PRO A C 1
ATOM 642 O O . PRO A 1 83 ? 7.211 0.199 -13.903 1.00 97.81 83 PRO A O 1
ATOM 645 N N . GLY A 1 84 ? 6.513 -1.071 -15.612 1.00 98.19 84 GLY A N 1
ATOM 646 C CA . GLY A 1 84 ? 7.859 -1.397 -16.090 1.00 98.19 84 GLY A CA 1
ATOM 647 C C . GLY A 1 84 ? 8.564 -2.418 -15.197 1.00 98.19 84 GLY A C 1
ATOM 648 O O . GLY A 1 84 ? 7.948 -3.386 -14.764 1.00 98.19 84 GLY A O 1
ATOM 649 N N . ASN A 1 85 ? 9.861 -2.217 -14.954 1.00 98.38 85 ASN A N 1
ATOM 650 C CA . ASN A 1 85 ? 10.652 -3.134 -14.142 1.00 98.38 85 ASN A CA 1
ATOM 651 C C . ASN A 1 85 ? 10.401 -2.868 -12.656 1.00 98.38 85 ASN A C 1
ATOM 653 O O . ASN A 1 85 ? 10.782 -1.824 -12.127 1.00 98.38 85 ASN A O 1
ATOM 657 N N . SER A 1 86 ? 9.787 -3.844 -12.003 1.00 98.31 86 SER A N 1
ATOM 658 C CA . SER A 1 86 ? 9.474 -3.862 -10.576 1.00 98.31 86 SER A CA 1
ATOM 659 C C . SER A 1 86 ? 10.097 -5.077 -9.875 1.00 98.31 86 SER A C 1
ATOM 661 O O . SER A 1 86 ? 9.732 -5.392 -8.741 1.00 98.31 86 SER A O 1
ATOM 663 N N . ALA A 1 87 ? 11.034 -5.770 -10.533 1.00 98.44 87 ALA A N 1
ATOM 664 C CA . ALA A 1 87 ? 11.663 -6.973 -10.008 1.00 98.44 87 ALA A CA 1
ATOM 665 C C . ALA A 1 87 ? 12.295 -6.721 -8.631 1.00 98.44 87 ALA A C 1
ATOM 667 O O . ALA A 1 87 ? 13.031 -5.753 -8.432 1.00 98.44 87 ALA A O 1
ATOM 668 N N . GLY A 1 88 ? 11.996 -7.610 -7.681 1.00 97.75 88 GLY A N 1
ATOM 669 C CA . GLY A 1 88 ? 12.473 -7.512 -6.299 1.00 97.75 88 GLY A CA 1
ATOM 670 C C . GLY A 1 88 ? 11.674 -6.552 -5.413 1.00 97.75 88 GLY A C 1
ATOM 671 O O . GLY A 1 88 ? 12.053 -6.349 -4.263 1.00 97.75 88 GLY A O 1
ATOM 672 N N . THR A 1 89 ? 10.580 -5.971 -5.913 1.00 98.31 89 THR A N 1
ATOM 673 C CA . THR A 1 89 ? 9.653 -5.178 -5.094 1.00 98.31 89 THR A CA 1
ATOM 674 C C . THR A 1 89 ? 8.419 -5.990 -4.717 1.00 98.31 89 THR A C 1
ATOM 676 O O . THR A 1 89 ? 7.972 -6.852 -5.476 1.00 98.31 89 THR A O 1
ATOM 679 N N . VAL A 1 90 ? 7.846 -5.673 -3.558 1.00 98.44 90 VAL A N 1
ATOM 680 C CA . VAL A 1 90 ? 6.548 -6.187 -3.119 1.00 98.44 90 VAL A CA 1
ATOM 681 C C . VAL A 1 90 ? 5.663 -4.993 -2.785 1.00 98.44 90 VAL A C 1
ATOM 683 O O . VAL A 1 90 ? 6.059 -4.122 -2.011 1.00 98.44 90 VAL A O 1
ATOM 686 N N . THR A 1 91 ? 4.480 -4.924 -3.394 1.00 98.44 91 THR A N 1
ATOM 687 C CA . THR A 1 91 ? 3.406 -4.034 -2.927 1.00 98.44 91 THR A CA 1
ATOM 688 C C . THR A 1 91 ? 2.446 -4.877 -2.106 1.00 98.44 91 THR A C 1
ATOM 690 O O . THR A 1 91 ? 1.863 -5.810 -2.653 1.00 98.44 91 THR A O 1
ATOM 693 N N . THR A 1 92 ? 2.295 -4.574 -0.819 1.00 97.75 92 THR A N 1
ATOM 694 C CA . THR A 1 92 ? 1.411 -5.322 0.080 1.00 97.75 92 THR A CA 1
ATOM 695 C C . THR A 1 92 ? 0.146 -4.531 0.390 1.00 97.75 92 THR A C 1
ATOM 697 O O . THR A 1 92 ? 0.162 -3.304 0.520 1.00 97.75 92 THR A O 1
ATOM 700 N N . TYR A 1 93 ? -0.965 -5.248 0.496 1.00 97.38 93 TYR A N 1
ATOM 701 C CA . TYR A 1 93 ? -2.223 -4.757 1.036 1.00 97.38 93 TYR A CA 1
ATOM 702 C C . TYR A 1 93 ? -2.799 -5.857 1.918 1.00 97.38 93 TYR A C 1
ATOM 704 O O . TYR A 1 93 ? -3.126 -6.930 1.423 1.00 97.38 93 TYR A O 1
ATOM 712 N N . TYR A 1 94 ? -2.873 -5.606 3.219 1.00 97.38 94 TYR A N 1
ATOM 713 C CA . TYR A 1 94 ? -3.119 -6.659 4.192 1.00 97.38 94 TYR A CA 1
ATOM 714 C C . TYR A 1 94 ? -3.913 -6.157 5.395 1.00 97.38 94 TYR A C 1
ATOM 716 O O . TYR A 1 94 ? -4.040 -4.950 5.633 1.00 97.38 94 TYR A O 1
ATOM 724 N N . LEU A 1 95 ? -4.473 -7.107 6.135 1.00 97.88 95 LEU A N 1
ATOM 725 C CA . LEU A 1 95 ? -5.116 -6.894 7.422 1.00 97.88 95 LEU A CA 1
ATOM 726 C C . LEU A 1 95 ? -4.317 -7.672 8.458 1.00 97.88 95 LEU A C 1
ATOM 728 O O . LEU A 1 95 ? -4.060 -8.850 8.254 1.00 97.88 95 LEU A O 1
ATOM 732 N N . SER A 1 96 ? -3.980 -7.035 9.573 1.00 97.38 96 SER A N 1
ATOM 733 C CA . SER A 1 96 ? -3.235 -7.674 10.655 1.00 97.38 96 SER A CA 1
ATOM 734 C C . SER A 1 96 ? -3.795 -7.229 12.002 1.00 97.38 96 SER A C 1
ATOM 736 O O . SER A 1 96 ? -4.031 -6.031 12.215 1.00 97.38 96 SER A O 1
ATOM 738 N N . SER A 1 97 ? -4.056 -8.182 12.899 1.00 97.50 97 SER A N 1
ATOM 739 C CA . SER A 1 97 ? -4.377 -7.859 14.290 1.00 97.50 97 SER A CA 1
ATOM 740 C C . SER A 1 97 ? -3.109 -7.473 15.063 1.00 97.50 97 SER A C 1
ATOM 742 O O . SER A 1 97 ? -1.986 -7.684 14.619 1.00 97.50 97 SER A O 1
ATOM 744 N N . GLN A 1 98 ? -3.263 -6.824 16.216 1.00 94.81 98 GLN A N 1
ATOM 745 C CA . GLN A 1 98 ? -2.114 -6.401 17.020 1.00 94.81 98 GLN A CA 1
ATOM 746 C C . GLN A 1 98 ? -1.706 -7.488 18.021 1.00 94.81 98 GLN A C 1
ATOM 748 O O . GLN A 1 98 ? -2.551 -8.171 18.599 1.00 94.81 98 GLN A O 1
ATOM 753 N N . GLY A 1 99 ? -0.405 -7.578 18.304 1.00 94.81 99 GLY A N 1
ATOM 754 C CA . GLY A 1 99 ? 0.154 -8.463 19.327 1.00 94.81 99 GLY A CA 1
ATOM 755 C C . GLY A 1 99 ? 0.975 -9.627 18.760 1.00 94.81 99 GLY A C 1
ATOM 756 O O . GLY A 1 99 ? 1.084 -9.788 17.554 1.00 94.81 99 GLY A O 1
ATOM 757 N N . PRO A 1 100 ? 1.603 -10.437 19.629 1.00 94.88 100 PRO A N 1
ATOM 758 C CA . PRO A 1 100 ? 2.566 -11.465 19.215 1.00 94.88 100 PRO A CA 1
ATOM 759 C C . PRO A 1 100 ? 1.940 -12.728 18.603 1.00 94.88 100 PRO A C 1
ATOM 761 O O . PRO A 1 100 ? 2.661 -13.563 18.070 1.00 94.88 100 PRO A O 1
ATOM 764 N N . ALA A 1 101 ? 0.625 -12.898 18.734 1.00 96.38 101 ALA A N 1
ATOM 765 C CA . ALA A 1 101 ? -0.139 -14.005 18.165 1.00 96.38 101 ALA A CA 1
ATOM 766 C C . ALA A 1 101 ? -1.210 -13.432 17.233 1.00 96.38 101 ALA A C 1
ATOM 768 O O . ALA A 1 101 ? -2.401 -13.664 17.435 1.00 96.38 101 ALA A O 1
ATOM 769 N N . HIS A 1 102 ? -0.778 -12.567 16.316 1.00 97.38 102 HIS A N 1
ATOM 770 C CA . HIS A 1 102 ? -1.683 -11.882 15.415 1.00 97.38 102 HIS A CA 1
ATOM 771 C C . HIS A 1 102 ? -2.230 -12.822 14.342 1.00 97.38 102 HIS A C 1
ATOM 773 O O . HIS A 1 102 ? -1.604 -13.813 13.967 1.00 97.38 102 HIS A O 1
ATOM 779 N N . ASP A 1 103 ? -3.408 -12.462 13.852 1.00 97.94 103 ASP A N 1
ATOM 780 C CA . ASP A 1 103 ? -4.017 -13.026 12.658 1.00 97.94 103 ASP A CA 1
ATOM 781 C C . ASP A 1 103 ? -3.716 -12.077 11.497 1.00 97.94 103 ASP A C 1
ATOM 783 O O . ASP A 1 103 ? -3.748 -10.854 11.676 1.00 97.94 103 ASP A O 1
ATOM 787 N N . GLU A 1 104 ? -3.447 -12.628 10.315 1.00 98.06 104 GLU A N 1
ATOM 788 C CA . GLU A 1 104 ? -3.087 -11.851 9.131 1.00 98.06 104 GLU A CA 1
ATOM 789 C C . GLU A 1 104 ? -3.797 -12.378 7.881 1.00 98.06 104 GLU A C 1
ATOM 791 O O . GLU A 1 104 ? -4.027 -13.581 7.735 1.00 98.06 104 GLU A O 1
ATOM 796 N N . ILE A 1 105 ? -4.194 -11.456 7.006 1.00 97.94 105 ILE A N 1
ATOM 797 C CA . ILE A 1 105 ? -4.749 -11.741 5.682 1.00 97.94 105 ILE A CA 1
ATOM 798 C C . ILE A 1 105 ? -4.019 -10.845 4.691 1.00 97.94 105 ILE A C 1
ATOM 800 O O . ILE A 1 105 ? -4.188 -9.623 4.735 1.00 97.94 105 ILE A O 1
ATOM 804 N N . ASP A 1 106 ? -3.269 -11.450 3.777 1.00 97.94 106 ASP A N 1
ATOM 805 C CA . ASP A 1 106 ? -2.343 -10.747 2.899 1.00 97.94 106 ASP A CA 1
ATOM 806 C C . ASP A 1 106 ? -2.766 -10.763 1.432 1.00 97.94 106 ASP A C 1
ATOM 808 O O . ASP A 1 106 ? -3.332 -11.722 0.911 1.00 97.94 106 ASP A O 1
ATOM 812 N N . PHE A 1 107 ? -2.429 -9.677 0.744 1.00 98.31 107 PHE A N 1
ATOM 813 C CA . PHE A 1 107 ? -2.314 -9.633 -0.705 1.00 98.31 107 PHE A CA 1
ATOM 814 C C . PHE A 1 107 ? -0.958 -9.027 -1.046 1.00 98.31 107 PHE A C 1
ATOM 816 O O . PHE A 1 107 ? -0.727 -7.828 -0.853 1.00 98.31 107 PHE A O 1
ATOM 823 N N . GLU A 1 108 ? -0.062 -9.848 -1.579 1.00 98.69 108 GLU A N 1
ATOM 824 C CA . GLU A 1 108 ? 1.289 -9.437 -1.944 1.00 98.69 108 GLU A CA 1
ATOM 825 C C . GLU A 1 108 ? 1.460 -9.485 -3.461 1.00 98.69 108 GLU A C 1
ATOM 827 O O . GLU A 1 108 ? 1.414 -10.541 -4.098 1.00 98.69 108 GLU A O 1
ATOM 832 N N . PHE A 1 109 ? 1.674 -8.317 -4.057 1.00 98.56 109 PHE A N 1
ATOM 833 C CA . PHE A 1 109 ? 1.939 -8.183 -5.482 1.00 98.56 109 PHE A CA 1
ATOM 834 C C . PHE A 1 109 ? 3.449 -8.176 -5.708 1.00 98.56 109 PHE A C 1
ATOM 836 O O . PHE A 1 109 ? 4.120 -7.160 -5.489 1.00 98.56 109 PHE A O 1
ATOM 843 N N . LEU A 1 110 ? 3.973 -9.316 -6.154 1.00 98.69 110 LEU A N 1
ATOM 844 C CA . LEU A 1 110 ? 5.391 -9.522 -6.430 1.00 98.69 110 LEU A CA 1
ATOM 845 C C . LEU A 1 110 ? 5.733 -8.958 -7.810 1.00 98.69 110 LEU A C 1
ATOM 847 O O . LEU A 1 110 ? 5.248 -9.454 -8.835 1.00 98.69 110 LEU A O 1
ATOM 851 N N . GLY A 1 111 ? 6.550 -7.905 -7.820 1.00 98.44 111 GLY A N 1
ATOM 852 C CA . GLY A 1 111 ? 6.995 -7.244 -9.039 1.00 98.44 111 GLY A CA 1
ATOM 853 C C . GLY A 1 111 ? 7.964 -8.087 -9.860 1.00 98.44 111 GLY A C 1
ATOM 854 O O . GLY A 1 111 ? 8.650 -8.973 -9.347 1.00 98.44 111 GLY A O 1
ATOM 855 N N . ASN A 1 112 ? 8.025 -7.794 -11.156 1.00 98.62 112 ASN A N 1
ATOM 856 C CA . ASN A 1 112 ? 8.773 -8.578 -12.133 1.00 98.62 112 ASN A CA 1
ATOM 857 C C . ASN A 1 112 ? 9.517 -7.683 -13.140 1.00 98.62 112 ASN A C 1
ATOM 859 O O . ASN A 1 112 ? 9.392 -6.453 -13.120 1.00 98.62 112 ASN A O 1
ATOM 863 N N . LEU A 1 113 ? 10.332 -8.292 -14.002 1.00 98.62 113 LEU A N 1
ATOM 864 C CA . LEU A 1 113 ? 11.009 -7.593 -15.091 1.00 98.62 113 LEU A CA 1
ATOM 865 C C . LEU A 1 113 ? 9.990 -6.979 -16.062 1.00 98.62 113 LEU A C 1
ATOM 867 O O . LEU A 1 113 ? 8.856 -7.436 -16.193 1.00 98.62 113 LEU A O 1
ATOM 871 N N . SER A 1 114 ? 10.403 -5.925 -16.769 1.00 98.38 114 SER A N 1
ATOM 872 C CA . SER A 1 114 ? 9.554 -5.277 -17.772 1.00 98.38 114 SER A CA 1
ATOM 873 C C . SER A 1 114 ? 9.045 -6.282 -18.809 1.00 98.38 114 SER A C 1
ATOM 875 O O . SER A 1 114 ? 9.845 -6.885 -19.520 1.00 98.38 114 SER A O 1
ATOM 877 N N . GLY A 1 115 ? 7.722 -6.379 -18.953 1.00 97.88 115 GLY A N 1
ATOM 878 C CA . GLY A 1 115 ? 7.061 -7.272 -19.911 1.00 97.88 115 GLY A CA 1
ATOM 879 C C . GLY A 1 115 ? 6.608 -8.603 -19.311 1.00 97.88 115 GLY A C 1
ATOM 880 O O . GLY A 1 115 ? 5.721 -9.236 -19.882 1.00 97.88 115 GLY A O 1
ATOM 881 N N . ASP A 1 116 ? 7.135 -8.973 -18.144 1.00 98.44 116 ASP A N 1
ATOM 882 C CA . ASP A 1 116 ? 6.733 -10.181 -17.434 1.00 98.44 116 ASP A CA 1
ATOM 883 C C . ASP A 1 116 ? 5.561 -9.897 -16.476 1.00 98.44 116 ASP A C 1
ATOM 885 O O . ASP A 1 116 ? 5.415 -8.779 -15.966 1.00 98.44 116 ASP A O 1
ATOM 889 N N . PRO A 1 117 ? 4.684 -10.886 -16.225 1.00 98.31 117 PRO A N 1
ATOM 890 C CA . PRO A 1 117 ? 3.515 -10.688 -15.381 1.00 98.31 117 PRO A CA 1
ATOM 891 C C . PRO A 1 117 ? 3.891 -10.560 -13.900 1.00 98.31 117 PRO A C 1
ATOM 893 O O . PRO A 1 117 ? 4.842 -11.180 -13.416 1.00 98.31 117 PRO A O 1
ATOM 896 N N . TYR A 1 118 ? 3.076 -9.801 -13.167 1.00 98.44 118 TYR A N 1
ATOM 897 C CA . TYR A 1 118 ? 3.054 -9.826 -11.706 1.00 98.44 118 TYR A CA 1
ATOM 898 C C . TYR A 1 118 ? 2.565 -11.182 -11.190 1.00 98.44 118 TYR A C 1
ATOM 900 O O . TYR A 1 118 ? 1.711 -11.819 -11.811 1.00 98.44 118 TYR A O 1
ATOM 908 N N . THR A 1 119 ? 3.046 -11.571 -10.010 1.00 98.56 119 THR A N 1
ATOM 909 C CA . THR A 1 119 ? 2.442 -12.656 -9.223 1.00 98.56 119 THR A CA 1
ATOM 910 C C . THR A 1 119 ? 1.660 -12.054 -8.064 1.00 98.56 119 THR A C 1
ATOM 912 O O . THR A 1 119 ? 2.151 -11.144 -7.400 1.00 98.56 119 THR A O 1
ATOM 915 N N . LEU A 1 120 ? 0.449 -12.558 -7.833 1.00 98.31 120 LEU A N 1
ATOM 916 C CA . LEU A 1 120 ? -0.324 -12.268 -6.630 1.00 98.31 120 LEU A CA 1
ATOM 917 C C . LEU A 1 120 ? -0.203 -13.454 -5.672 1.00 98.31 120 LEU A C 1
ATOM 919 O O . LEU A 1 120 ? -0.520 -14.579 -6.060 1.00 98.31 120 LEU A O 1
ATOM 923 N N . HIS A 1 121 ? 0.243 -13.186 -4.450 1.00 98.19 121 HIS A N 1
ATOM 924 C CA . HIS A 1 121 ? 0.289 -14.135 -3.343 1.00 98.19 121 HIS A CA 1
ATOM 925 C C . HIS A 1 121 ? -0.734 -13.734 -2.269 1.00 98.19 121 HIS A C 1
ATOM 927 O O . HIS A 1 121 ? -0.994 -12.541 -2.087 1.00 98.19 121 HIS A O 1
ATOM 933 N N . THR A 1 122 ? -1.343 -14.738 -1.635 1.00 94.94 122 THR A N 1
ATOM 934 C CA . THR A 1 122 ? -2.399 -14.628 -0.616 1.00 94.94 122 THR A CA 1
ATOM 935 C C . THR A 1 122 ? -2.269 -15.746 0.397 1.00 94.94 122 THR A C 1
ATOM 937 O O . THR A 1 122 ? -1.969 -16.870 -0.077 1.00 94.94 122 THR A O 1
#

Organism: NCBI:txid1678845

Secondary structure (DSSP, 8-state):
-PPPPPPGGGHHHHHHHHHHTS-------HHHHEEEEESTTSSEEEGGGTEEE----SS---EEEESS--SS--------PPPS--TT-EEEEEEE-SSTT--EEEEEEE--STTSPPEEE-

Radius of gyration: 22.23 Å; chains: 1; bounding box: 76×31×39 Å